Protein AF-A0A2R3Z703-F1 (afdb_monomer_lite)

Organism: NCBI:txid2126553

pLDDT: mean 74.86, std 8.1, range [47.47, 87.0]

Secondary structure (DSSP, 8-state):
-HHHHHHTHHHHHHHHHHHHHHHHHHHHHHHHS----HHHHHHHHHHHHHHHHHHHHHHHHHTT----HHHHHHHHHHHHHHHHHHHHHHHHHTTTS-HHHHHHHHHHHHHHHHHHHHHHHHHHHHHHHHTT-

Sequence (133 aa):
MEKFFSKTRIFWKISRFIFIFLFGYALLIINKESDFDWKNVLLTILISIDLIFLLIIGISDILKKKYLEGIKIYTGIFSILYAVGIFYLLFQELLNSTFAMILITFLVGLWLILFGVRKILFLKKVRSVNANL

Structure (mmCIF, N/CA/C/O backbone):
data_AF-A0A2R3Z703-F1
#
_entry.id   AF-A0A2R3Z703-F1
#
loop_
_atom_site.group_PDB
_atom_site.id
_atom_site.type_symbol
_atom_site.label_atom_id
_atom_site.label_alt_id
_atom_site.label_comp_id
_atom_site.label_asym_id
_atom_site.label_entity_id
_atom_site.label_seq_id
_atom_site.pdbx_PDB_ins_code
_atom_site.Cartn_x
_atom_site.Cartn_y
_atom_site.Cartn_z
_atom_site.occupancy
_atom_site.B_iso_or_equiv
_atom_site.auth_seq_id
_atom_site.auth_comp_id
_atom_site.auth_asym_id
_atom_site.auth_atom_id
_atom_site.pdbx_PDB_model_num
ATOM 1 N N . MET A 1 1 ? -14.672 12.993 7.116 1.00 58.34 1 MET A N 1
ATOM 2 C CA . MET A 1 1 ? -13.882 11.775 6.805 1.00 58.34 1 MET A CA 1
ATOM 3 C C . MET A 1 1 ? -14.189 10.565 7.694 1.00 58.34 1 MET A C 1
ATOM 5 O O . MET A 1 1 ? -14.213 9.453 7.185 1.00 58.34 1 MET A O 1
ATOM 9 N N . GLU A 1 2 ? -14.460 10.713 8.995 1.00 58.81 2 GLU A N 1
ATOM 10 C CA . GLU A 1 2 ? -14.630 9.542 9.882 1.00 58.81 2 GLU A CA 1
ATOM 11 C C . GLU A 1 2 ? -15.830 8.639 9.553 1.00 58.81 2 GLU A C 1
ATOM 13 O O . GLU A 1 2 ? -15.684 7.416 9.533 1.00 58.81 2 GLU A O 1
ATOM 18 N N . LYS A 1 3 ? -16.995 9.222 9.228 1.00 67.88 3 LYS A N 1
ATOM 19 C CA . LYS A 1 3 ? -18.186 8.462 8.796 1.00 67.88 3 LYS A CA 1
ATOM 20 C C . LYS A 1 3 ? -17.934 7.643 7.521 1.00 67.88 3 LYS A C 1
ATOM 22 O O . LYS A 1 3 ? -18.536 6.590 7.338 1.00 67.88 3 LYS A O 1
ATOM 27 N N . PHE A 1 4 ? -17.033 8.106 6.655 1.00 72.69 4 PHE A N 1
ATOM 28 C CA . PHE A 1 4 ? -16.648 7.394 5.436 1.00 72.69 4 PHE A CA 1
ATOM 29 C C . PHE A 1 4 ? -15.770 6.176 5.760 1.00 72.69 4 PHE A C 1
ATOM 31 O O . PHE A 1 4 ? -16.064 5.061 5.328 1.00 72.69 4 PHE A O 1
ATOM 38 N N . PHE A 1 5 ? -14.738 6.353 6.592 1.00 67.25 5 PHE A N 1
ATOM 39 C CA . PHE A 1 5 ? -13.823 5.271 6.983 1.00 67.25 5 PHE A CA 1
ATOM 40 C C . PHE A 1 5 ? -14.439 4.219 7.916 1.00 67.25 5 PHE A C 1
ATOM 42 O O . PHE A 1 5 ? -13.922 3.095 7.993 1.00 67.25 5 PHE A O 1
ATOM 49 N N . SER A 1 6 ? -15.507 4.565 8.644 1.00 67.06 6 SER A N 1
ATOM 50 C CA . SER A 1 6 ? -16.261 3.605 9.454 1.00 67.06 6 SER A CA 1
ATOM 51 C C . SER A 1 6 ? -17.128 2.698 8.578 1.00 67.06 6 SER A C 1
ATOM 53 O O . SER A 1 6 ? -17.068 1.481 8.749 1.00 67.06 6 SER A O 1
ATOM 55 N N . LYS A 1 7 ? -17.840 3.261 7.590 1.00 78.19 7 LYS A N 1
ATOM 56 C CA . LYS A 1 7 ? -18.664 2.499 6.635 1.00 78.19 7 LYS A CA 1
ATOM 57 C C . LYS A 1 7 ? -17.831 1.599 5.719 1.00 78.19 7 LYS A C 1
ATOM 59 O O . LYS A 1 7 ? -18.238 0.488 5.413 1.00 78.19 7 LYS A O 1
ATOM 64 N N . THR A 1 8 ? -16.627 2.026 5.346 1.00 79.81 8 THR A N 1
ATOM 65 C CA . THR A 1 8 ? -15.741 1.278 4.431 1.00 79.81 8 THR A CA 1
ATOM 66 C C . THR A 1 8 ? -14.804 0.295 5.142 1.00 79.81 8 THR A C 1
ATOM 68 O O . THR A 1 8 ? -13.856 -0.209 4.546 1.00 79.81 8 THR A O 1
ATOM 71 N N . ARG A 1 9 ? -15.018 -0.017 6.430 1.00 73.50 9 ARG A N 1
ATOM 72 C CA . ARG A 1 9 ? -14.059 -0.801 7.235 1.00 73.50 9 ARG A CA 1
ATOM 73 C C . ARG A 1 9 ? -13.697 -2.158 6.617 1.00 73.50 9 ARG A C 1
ATOM 75 O O . ARG A 1 9 ? -12.531 -2.537 6.700 1.00 73.50 9 ARG A O 1
ATOM 82 N N . ILE A 1 10 ? -14.669 -2.853 6.027 1.00 78.44 10 ILE A N 1
ATOM 83 C CA . ILE A 1 10 ? -14.489 -4.160 5.375 1.00 78.44 10 ILE A CA 1
ATOM 84 C C . ILE A 1 10 ? -13.648 -4.025 4.104 1.00 78.44 10 ILE A C 1
ATOM 86 O O . ILE A 1 10 ? -12.672 -4.755 3.960 1.00 78.44 10 ILE A O 1
ATOM 90 N N . PHE A 1 11 ? -13.950 -3.031 3.260 1.00 82.81 11 PHE A N 1
ATOM 91 C CA . PHE A 1 11 ? -13.176 -2.723 2.054 1.00 82.81 11 PHE A CA 1
ATOM 92 C C . PHE A 1 11 ? -11.682 -2.602 2.367 1.00 82.81 11 PHE A C 1
ATOM 94 O O . PHE A 1 11 ? -10.875 -3.311 1.784 1.00 82.81 11 PHE A O 1
ATOM 101 N N . TRP A 1 12 ? -11.317 -1.815 3.382 1.00 80.88 12 TRP A N 1
ATOM 102 C CA . TRP A 1 12 ? -9.912 -1.631 3.764 1.00 80.88 12 TRP A CA 1
ATOM 103 C C . TRP A 1 12 ? -9.230 -2.862 4.367 1.00 80.88 12 TRP A C 1
ATOM 105 O O . TRP A 1 12 ? -8.003 -2.895 4.458 1.00 80.88 12 TRP A O 1
ATOM 115 N N . LYS A 1 13 ? -10.001 -3.816 4.899 1.00 80.44 13 LYS A N 1
ATOM 116 C CA . LYS A 1 13 ? -9.444 -5.093 5.356 1.00 80.44 13 LYS A CA 1
ATOM 117 C C . LYS A 1 13 ? -9.135 -5.965 4.145 1.00 80.44 13 LYS A C 1
ATOM 119 O O . LYS A 1 13 ? -8.009 -6.425 4.026 1.00 80.44 13 LYS A O 1
ATOM 124 N N . ILE A 1 14 ? -10.106 -6.121 3.245 1.00 83.19 14 ILE A N 1
ATOM 125 C CA . ILE A 1 14 ? -9.982 -6.942 2.035 1.00 83.19 14 ILE A CA 1
ATOM 126 C C . ILE A 1 14 ? -8.885 -6.395 1.122 1.00 83.19 14 ILE A C 1
ATOM 128 O O . ILE A 1 14 ? -7.980 -7.133 0.745 1.00 83.19 14 ILE A O 1
ATOM 132 N N . SER A 1 15 ? -8.908 -5.093 0.831 1.00 81.88 15 SER A N 1
ATOM 133 C CA . SER A 1 15 ? -7.929 -4.469 -0.057 1.00 81.88 15 SER A CA 1
ATOM 134 C C . SER A 1 15 ? -6.505 -4.640 0.470 1.00 81.88 15 SER A C 1
ATOM 136 O O . SER A 1 15 ? -5.605 -4.934 -0.301 1.00 81.88 15 SER A O 1
ATOM 138 N N . ARG A 1 16 ? -6.293 -4.564 1.791 1.00 82.75 16 ARG A N 1
ATOM 139 C CA . ARG A 1 16 ? -4.979 -4.816 2.396 1.00 82.75 16 ARG A CA 1
ATOM 140 C C . ARG A 1 16 ? -4.461 -6.223 2.108 1.00 82.75 16 ARG A C 1
ATOM 142 O O . ARG A 1 16 ? -3.289 -6.363 1.791 1.00 82.75 16 ARG A O 1
ATOM 149 N N . PHE A 1 17 ? -5.310 -7.244 2.231 1.00 83.38 17 PHE A N 1
ATOM 150 C CA . PHE A 1 17 ? -4.907 -8.612 1.903 1.00 83.38 17 PHE A CA 1
ATOM 151 C C . PHE A 1 17 ? -4.508 -8.723 0.436 1.00 83.38 17 PHE A C 1
ATOM 153 O O . PHE A 1 17 ? -3.440 -9.248 0.149 1.00 83.38 17 PHE A O 1
ATOM 160 N N . ILE A 1 18 ? -5.305 -8.146 -0.466 1.00 84.88 18 ILE A N 1
ATOM 161 C CA . ILE A 1 18 ? -4.983 -8.095 -1.898 1.00 84.88 18 ILE A CA 1
ATOM 162 C C . ILE A 1 18 ? -3.609 -7.440 -2.121 1.00 84.88 18 ILE A C 1
ATOM 164 O O . ILE A 1 18 ? -2.790 -7.991 -2.848 1.00 84.88 18 ILE A O 1
ATOM 168 N N . PHE A 1 19 ? -3.308 -6.330 -1.440 1.00 80.94 19 PHE A N 1
ATOM 169 C CA . PHE A 1 19 ? -2.004 -5.667 -1.542 1.00 80.94 19 PHE A CA 1
ATOM 170 C C . PHE A 1 19 ? -0.841 -6.492 -0.996 1.00 80.94 19 PHE A C 1
ATOM 172 O O . PHE A 1 19 ? 0.217 -6.502 -1.611 1.00 80.94 19 PHE A O 1
ATOM 179 N N . ILE A 1 20 ? -1.024 -7.219 0.108 1.00 85.06 20 ILE A N 1
ATOM 180 C CA . ILE A 1 20 ? 0.006 -8.135 0.621 1.00 85.06 20 ILE A CA 1
ATOM 181 C C . ILE A 1 20 ? 0.350 -9.190 -0.438 1.00 85.06 20 ILE A C 1
ATOM 183 O O . ILE A 1 20 ? 1.527 -9.452 -0.674 1.00 85.06 20 ILE A O 1
ATOM 187 N N . PHE A 1 21 ? -0.658 -9.756 -1.110 1.00 82.94 21 PHE A N 1
ATOM 188 C CA . PHE A 1 21 ? -0.429 -10.716 -2.192 1.00 82.94 21 PHE A CA 1
ATOM 189 C C . PHE A 1 21 ? 0.245 -10.072 -3.408 1.00 82.94 21 PHE A C 1
ATOM 191 O O . PHE A 1 21 ? 1.201 -10.638 -3.930 1.00 82.94 21 PHE A O 1
ATOM 198 N N . LEU A 1 22 ? -0.203 -8.886 -3.832 1.00 81.56 22 LEU A N 1
ATOM 199 C CA . LEU A 1 22 ? 0.387 -8.166 -4.966 1.00 81.56 22 LEU A CA 1
ATOM 200 C C . LEU A 1 22 ? 1.851 -7.792 -4.713 1.00 81.56 22 LEU A C 1
ATOM 202 O O . LEU A 1 22 ? 2.694 -8.040 -5.569 1.00 81.56 22 LEU A O 1
ATOM 206 N N . PHE A 1 23 ? 2.174 -7.250 -3.537 1.00 80.31 23 PHE A N 1
ATOM 207 C CA . PHE A 1 23 ? 3.554 -6.915 -3.183 1.00 80.31 23 PHE A CA 1
ATOM 208 C C . PHE A 1 23 ? 4.419 -8.157 -2.998 1.00 80.31 23 PHE A C 1
ATOM 210 O O . PHE A 1 23 ? 5.574 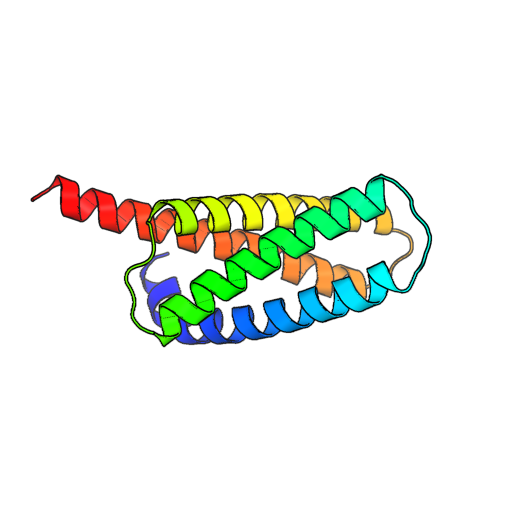-8.159 -3.414 1.00 80.31 23 PHE A O 1
ATOM 217 N N . GLY A 1 24 ? 3.863 -9.233 -2.436 1.00 82.88 24 GLY A N 1
ATOM 218 C CA . GLY A 1 24 ? 4.573 -10.504 -2.314 1.00 82.88 24 GLY A CA 1
ATOM 219 C C . GLY A 1 24 ? 4.919 -11.082 -3.683 1.00 82.88 24 GLY A C 1
ATOM 220 O O . GLY A 1 24 ? 6.045 -11.513 -3.907 1.00 82.88 24 GLY A O 1
ATOM 221 N N . TYR A 1 25 ? 3.979 -11.020 -4.624 1.00 81.50 25 TYR A N 1
ATOM 222 C CA . TYR A 1 25 ? 4.205 -11.438 -6.002 1.00 81.50 25 TYR A CA 1
ATOM 223 C C . TYR A 1 25 ? 5.222 -10.543 -6.725 1.00 81.50 25 TYR A C 1
ATOM 225 O O . TYR A 1 25 ? 6.123 -11.056 -7.383 1.00 81.50 25 TYR A O 1
ATOM 233 N N . ALA A 1 26 ? 5.136 -9.221 -6.550 1.00 78.06 26 ALA A N 1
ATOM 234 C CA . ALA A 1 26 ? 6.105 -8.283 -7.111 1.00 78.06 26 ALA A CA 1
ATOM 235 C C . ALA A 1 26 ? 7.530 -8.560 -6.603 1.00 78.06 26 ALA A C 1
ATOM 237 O O . ALA A 1 26 ? 8.461 -8.598 -7.400 1.00 78.06 26 ALA A O 1
ATOM 238 N N . LEU A 1 27 ? 7.700 -8.845 -5.305 1.00 78.81 27 LEU A N 1
ATOM 239 C CA . LEU A 1 27 ? 8.993 -9.251 -4.739 1.00 78.81 27 LEU A CA 1
ATOM 240 C C . LEU A 1 27 ? 9.532 -10.540 -5.364 1.00 78.81 27 LEU A C 1
ATOM 242 O O . LEU A 1 27 ? 10.732 -10.642 -5.603 1.00 78.81 27 LEU A O 1
ATOM 246 N N . LEU A 1 28 ? 8.668 -11.525 -5.627 1.00 80.62 28 LEU A N 1
ATOM 247 C CA . LEU A 1 28 ? 9.080 -12.769 -6.281 1.00 80.62 28 LEU A CA 1
ATOM 248 C C . LEU A 1 28 ? 9.571 -12.528 -7.712 1.00 80.62 28 LEU A C 1
ATOM 250 O O . LEU A 1 28 ? 10.524 -13.179 -8.128 1.00 80.62 28 LEU A O 1
ATOM 254 N N . ILE A 1 29 ? 8.947 -11.604 -8.449 1.00 78.81 29 ILE A N 1
ATOM 255 C CA . ILE A 1 29 ? 9.391 -11.226 -9.798 1.00 78.81 29 ILE A CA 1
ATOM 256 C C . ILE A 1 29 ? 10.731 -10.490 -9.733 1.00 78.81 29 ILE A C 1
ATOM 258 O O . ILE A 1 29 ? 11.674 -10.910 -10.397 1.00 78.81 29 ILE A O 1
ATOM 262 N N . ILE A 1 30 ? 10.832 -9.449 -8.899 1.00 76.25 30 ILE A N 1
ATOM 263 C CA . ILE A 1 30 ? 12.043 -8.619 -8.788 1.00 76.25 30 ILE A CA 1
ATOM 264 C C . ILE A 1 30 ? 13.248 -9.465 -8.367 1.00 76.25 30 ILE A C 1
ATOM 266 O O . ILE A 1 30 ? 14.322 -9.325 -8.931 1.00 76.25 30 ILE A O 1
ATOM 270 N N . ASN A 1 31 ? 13.077 -10.394 -7.421 1.00 72.75 31 ASN A N 1
ATOM 271 C CA . ASN A 1 31 ? 14.171 -11.271 -6.991 1.00 72.75 31 ASN A CA 1
ATOM 272 C C . ASN A 1 31 ? 14.564 -12.327 -8.037 1.00 72.75 31 ASN A C 1
ATOM 274 O O . ASN A 1 31 ? 15.623 -12.939 -7.915 1.00 72.75 31 ASN A O 1
ATOM 278 N N . LYS A 1 32 ? 13.708 -12.591 -9.029 1.00 76.38 32 LYS A N 1
ATOM 279 C CA . LYS A 1 32 ? 13.992 -13.547 -10.104 1.00 76.38 32 LYS A CA 1
ATOM 280 C C . LYS A 1 32 ? 14.819 -12.904 -11.217 1.00 76.38 32 LYS A C 1
ATOM 282 O O . LYS A 1 32 ? 15.660 -13.577 -11.810 1.00 76.38 32 LYS A O 1
ATOM 287 N N . GLU A 1 33 ? 14.611 -11.618 -11.478 1.00 68.00 33 GLU A N 1
ATOM 288 C CA . GLU A 1 33 ? 15.444 -10.824 -12.380 1.00 68.00 33 GLU A CA 1
ATOM 289 C C . GLU A 1 33 ? 16.758 -10.478 -11.663 1.00 68.00 33 GLU A C 1
ATOM 291 O O . GLU A 1 33 ? 16.833 -9.591 -10.824 1.00 68.00 33 GLU A O 1
ATOM 296 N N . SER A 1 34 ? 17.800 -11.266 -11.929 1.00 53.09 34 SER A N 1
ATOM 297 C CA . SER A 1 34 ? 19.039 -11.339 -11.135 1.00 53.09 34 SER A CA 1
ATOM 298 C C . SER A 1 34 ? 20.006 -10.156 -11.319 1.00 53.09 34 SER A C 1
ATOM 300 O O . SER A 1 34 ? 21.213 -10.328 -11.149 1.00 53.09 34 SER A O 1
ATOM 302 N N . ASP A 1 35 ? 19.508 -8.972 -11.680 1.00 61.81 35 ASP A N 1
ATOM 303 C CA . ASP A 1 35 ? 20.345 -7.791 -11.885 1.00 61.81 35 ASP A CA 1
ATOM 304 C C . ASP A 1 35 ? 20.493 -7.022 -10.564 1.00 61.81 35 ASP A C 1
ATOM 306 O O . ASP A 1 35 ? 19.589 -6.312 -10.106 1.00 61.81 35 ASP A O 1
ATOM 310 N N . PHE A 1 36 ? 21.645 -7.207 -9.915 1.00 63.19 36 PHE A N 1
ATOM 311 C CA . PHE A 1 36 ? 22.015 -6.572 -8.646 1.00 63.19 36 PHE A CA 1
ATOM 312 C C . PHE A 1 36 ? 22.362 -5.083 -8.835 1.00 63.19 36 PHE A C 1
ATOM 314 O O . PHE A 1 36 ? 23.474 -4.642 -8.547 1.00 63.19 36 PHE A O 1
ATOM 321 N N . ASP A 1 37 ? 21.398 -4.283 -9.291 1.00 77.62 37 ASP A N 1
ATOM 322 C CA . ASP A 1 37 ? 21.474 -2.824 -9.200 1.00 77.62 37 ASP A CA 1
ATOM 323 C C . ASP A 1 37 ? 21.126 -2.379 -7.767 1.00 77.62 37 ASP A C 1
ATOM 325 O O . ASP A 1 37 ? 20.155 -2.843 -7.158 1.00 77.62 37 ASP A O 1
ATOM 329 N N . TRP A 1 38 ? 21.896 -1.441 -7.216 1.00 74.69 38 TRP A N 1
ATOM 330 C CA . TRP A 1 38 ? 21.690 -0.902 -5.869 1.00 74.69 38 TRP A CA 1
ATOM 331 C C . TRP A 1 38 ? 20.295 -0.282 -5.705 1.00 74.69 38 TRP A C 1
ATOM 333 O O . TRP A 1 38 ? 19.722 -0.325 -4.613 1.00 74.69 38 TRP A O 1
ATOM 343 N N . LYS A 1 39 ? 19.720 0.251 -6.793 1.00 74.19 39 LYS A N 1
ATOM 344 C CA . LYS A 1 39 ? 18.346 0.774 -6.825 1.00 74.19 39 LYS A CA 1
ATOM 345 C C . LYS A 1 39 ? 17.316 -0.331 -6.613 1.00 74.19 39 LYS A C 1
ATOM 347 O O . LYS A 1 39 ? 16.408 -0.164 -5.799 1.00 74.19 39 LYS A O 1
ATOM 352 N N . ASN A 1 40 ? 17.488 -1.460 -7.299 1.00 71.81 40 ASN A N 1
ATOM 353 C CA . ASN A 1 40 ? 16.602 -2.615 -7.187 1.00 71.81 40 ASN A CA 1
ATOM 354 C C . ASN A 1 40 ? 16.698 -3.231 -5.790 1.00 71.81 40 ASN A C 1
ATOM 356 O O . ASN A 1 40 ? 15.674 -3.501 -5.173 1.00 71.81 40 ASN A O 1
ATOM 360 N N . VAL A 1 41 ? 17.907 -3.352 -5.234 1.00 76.38 41 VAL A N 1
ATOM 361 C CA . VAL A 1 41 ? 18.111 -3.836 -3.858 1.00 76.38 41 VAL A CA 1
ATOM 362 C C . VAL A 1 41 ? 17.411 -2.934 -2.837 1.00 76.38 41 VAL A C 1
ATOM 364 O O . VAL A 1 41 ? 16.701 -3.426 -1.958 1.00 76.38 41 VAL A O 1
ATOM 367 N N . LEU A 1 42 ? 17.559 -1.612 -2.963 1.00 76.19 42 LEU A N 1
ATOM 368 C CA . LEU A 1 42 ? 16.903 -0.653 -2.073 1.00 76.19 42 LEU A CA 1
ATOM 369 C C . LEU A 1 42 ? 15.372 -0.744 -2.171 1.00 76.19 42 LEU A C 1
ATOM 371 O O . LEU A 1 42 ? 14.685 -0.745 -1.146 1.00 76.19 42 LEU A O 1
ATOM 375 N N . LEU A 1 43 ? 14.842 -0.860 -3.392 1.00 75.56 43 LEU A N 1
ATOM 376 C CA . LEU A 1 43 ? 13.414 -1.025 -3.647 1.00 75.56 43 LEU A CA 1
ATOM 377 C C . LEU A 1 43 ? 12.884 -2.329 -3.033 1.00 75.56 43 LEU A C 1
ATOM 379 O O . LEU A 1 43 ? 11.879 -2.308 -2.324 1.00 75.56 43 LEU A O 1
ATOM 383 N N . THR A 1 44 ? 13.586 -3.446 -3.227 1.00 77.62 44 THR A N 1
ATOM 384 C CA . THR A 1 44 ? 13.242 -4.754 -2.651 1.00 77.62 44 THR A CA 1
ATOM 385 C C . THR A 1 44 ? 13.194 -4.703 -1.127 1.00 77.62 44 THR A C 1
ATOM 387 O O . THR A 1 44 ? 12.257 -5.232 -0.524 1.00 77.62 44 THR A O 1
ATOM 390 N N . ILE A 1 45 ? 14.155 -4.032 -0.483 1.00 80.88 45 ILE A N 1
ATOM 391 C CA . ILE A 1 45 ? 14.165 -3.849 0.975 1.00 80.88 45 ILE A CA 1
ATOM 392 C C . ILE A 1 45 ? 12.950 -3.030 1.427 1.00 80.88 45 ILE A C 1
ATOM 394 O O . ILE A 1 45 ? 12.255 -3.435 2.359 1.00 80.88 45 ILE A O 1
ATOM 398 N N . LEU A 1 46 ? 12.655 -1.913 0.754 1.00 76.31 46 LEU A N 1
ATOM 399 C CA . LEU A 1 46 ? 11.505 -1.060 1.073 1.00 76.31 46 LEU A CA 1
ATOM 400 C C . LEU A 1 46 ? 10.177 -1.821 0.963 1.00 76.31 46 LEU A C 1
ATOM 402 O O . LEU A 1 46 ? 9.369 -1.771 1.892 1.00 76.31 46 LEU A O 1
ATOM 406 N N . ILE A 1 47 ? 9.978 -2.570 -0.126 1.00 77.44 47 ILE A N 1
ATOM 407 C CA . ILE A 1 47 ? 8.768 -3.377 -0.339 1.00 77.44 47 ILE A CA 1
ATOM 408 C C . ILE A 1 47 ? 8.667 -4.483 0.714 1.00 77.44 47 ILE A C 1
ATOM 410 O O . ILE A 1 47 ? 7.597 -4.705 1.279 1.00 77.44 47 ILE A O 1
ATOM 414 N N . SER A 1 48 ? 9.778 -5.157 1.023 1.00 80.62 48 SER A N 1
ATOM 415 C CA . SER A 1 48 ? 9.807 -6.234 2.020 1.00 80.62 48 SER A CA 1
ATOM 416 C C . SER A 1 48 ? 9.437 -5.731 3.415 1.00 80.62 48 SER A C 1
ATOM 418 O O . SER A 1 48 ? 8.637 -6.359 4.110 1.00 80.62 48 SER A O 1
ATOM 420 N N . ILE A 1 49 ? 9.972 -4.574 3.814 1.00 79.94 49 ILE A N 1
ATOM 421 C CA . ILE A 1 49 ? 9.652 -3.933 5.092 1.00 79.94 49 ILE A CA 1
ATOM 422 C C . ILE A 1 49 ? 8.164 -3.561 5.149 1.00 79.94 49 ILE A C 1
ATOM 424 O O . ILE A 1 49 ? 7.497 -3.882 6.137 1.00 79.94 49 ILE A O 1
ATOM 428 N N . ASP A 1 50 ? 7.620 -2.936 4.100 1.00 77.56 50 ASP A N 1
ATOM 429 C CA . ASP A 1 50 ? 6.205 -2.544 4.068 1.00 77.56 50 ASP A CA 1
ATOM 430 C C . ASP A 1 50 ? 5.276 -3.772 4.112 1.00 77.56 50 ASP A C 1
ATOM 432 O O . ASP A 1 50 ? 4.283 -3.798 4.844 1.00 77.56 50 ASP A O 1
ATOM 436 N N . LEU A 1 51 ? 5.654 -4.859 3.434 1.00 83.44 51 LEU A N 1
ATOM 437 C CA . LEU A 1 51 ? 4.910 -6.118 3.440 1.00 83.44 51 LEU A CA 1
ATOM 438 C C . LEU A 1 51 ? 4.859 -6.757 4.836 1.00 83.44 51 LEU A C 1
ATOM 440 O O . LEU A 1 51 ? 3.777 -7.138 5.300 1.00 83.44 51 LEU A O 1
ATOM 444 N N . ILE A 1 52 ? 5.996 -6.824 5.538 1.00 84.44 52 ILE A N 1
ATOM 445 C CA . ILE A 1 52 ? 6.071 -7.314 6.927 1.00 84.44 52 ILE A CA 1
ATOM 446 C C . ILE A 1 52 ? 5.137 -6.495 7.822 1.00 84.44 52 ILE A C 1
ATOM 448 O O . ILE A 1 52 ? 4.370 -7.038 8.621 1.00 84.44 52 ILE A O 1
ATOM 452 N N . PHE A 1 53 ? 5.146 -5.178 7.662 1.00 80.19 53 PHE A N 1
ATOM 453 C CA . PHE A 1 53 ? 4.317 -4.274 8.440 1.00 80.19 53 PHE A CA 1
ATOM 454 C C . PHE A 1 53 ? 2.815 -4.421 8.153 1.00 80.19 53 PHE A C 1
ATOM 456 O O . PHE A 1 53 ? 2.004 -4.467 9.089 1.00 80.19 53 PHE A O 1
ATOM 463 N N . LEU A 1 54 ? 2.421 -4.556 6.884 1.00 80.69 54 LEU A N 1
ATOM 464 C CA . LEU A 1 54 ? 1.036 -4.827 6.494 1.00 80.69 54 LEU A CA 1
ATOM 465 C C . LEU A 1 54 ? 0.540 -6.165 7.062 1.00 80.69 54 LEU A C 1
ATOM 467 O O . LEU A 1 54 ? -0.594 -6.229 7.559 1.00 80.69 54 LEU A O 1
ATOM 471 N N . LEU A 1 55 ? 1.393 -7.195 7.060 1.00 83.06 55 LEU A N 1
ATOM 472 C CA . LEU A 1 55 ? 1.122 -8.497 7.673 1.00 83.06 55 LEU A CA 1
ATOM 47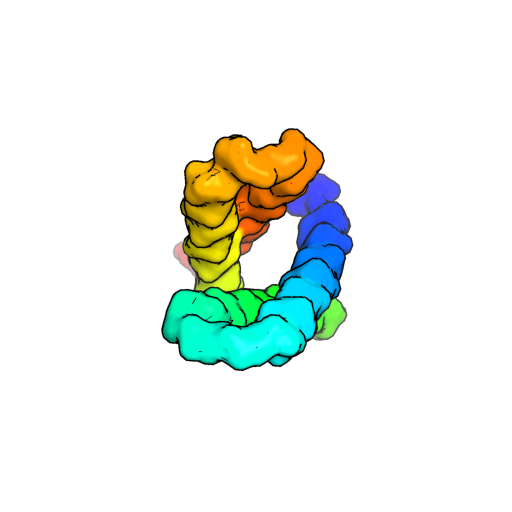3 C C . LEU A 1 55 ? 0.933 -8.393 9.187 1.00 83.06 55 LEU A C 1
ATOM 475 O O . LEU A 1 55 ? -0.078 -8.874 9.699 1.00 83.06 55 LEU A O 1
ATOM 479 N N . ILE A 1 56 ? 1.839 -7.721 9.905 1.00 81.06 56 ILE A N 1
ATOM 480 C CA . ILE A 1 56 ? 1.750 -7.548 11.366 1.00 81.06 56 ILE A CA 1
ATOM 481 C C . ILE A 1 56 ? 0.419 -6.897 11.753 1.00 81.06 56 ILE A C 1
ATOM 483 O O . ILE A 1 56 ? -0.250 -7.346 12.689 1.00 81.06 56 ILE A O 1
ATOM 487 N N . ILE A 1 57 ? -0.015 -5.866 11.021 1.00 77.69 57 ILE A N 1
ATOM 488 C CA . ILE A 1 57 ? -1.311 -5.224 11.273 1.00 77.69 57 ILE A CA 1
ATOM 489 C C . ILE A 1 57 ? -2.465 -6.165 10.924 1.00 77.69 57 ILE A C 1
ATOM 491 O O . ILE A 1 57 ? -3.442 -6.223 11.670 1.00 77.69 57 ILE A O 1
ATOM 495 N N . GLY A 1 58 ? -2.388 -6.876 9.797 1.00 78.38 58 GLY A N 1
ATOM 496 C CA . GLY A 1 58 ? -3.401 -7.850 9.387 1.00 78.38 58 GLY A CA 1
ATOM 497 C C . GLY A 1 58 ? -3.622 -8.930 10.446 1.00 78.38 58 GLY A C 1
ATOM 498 O O . GLY A 1 58 ? -4.744 -9.116 10.914 1.00 78.38 58 GLY A O 1
ATOM 499 N N . ILE A 1 59 ? -2.538 -9.567 10.887 1.00 78.69 59 ILE A N 1
ATOM 500 C CA . ILE A 1 59 ? -2.537 -10.598 11.929 1.00 78.69 59 ILE A CA 1
ATOM 501 C C . ILE A 1 59 ? -3.045 -10.025 13.255 1.00 78.69 59 ILE A C 1
ATOM 503 O O . ILE A 1 59 ? -3.879 -10.641 13.913 1.00 78.69 59 ILE A O 1
ATOM 507 N N . SER A 1 60 ? -2.615 -8.821 13.638 1.00 74.44 60 SER A N 1
ATOM 508 C CA . SER A 1 60 ? -3.079 -8.196 14.883 1.00 74.44 60 SER A CA 1
ATOM 509 C C . SER A 1 60 ? -4.578 -7.877 14.857 1.00 74.44 60 SER A C 1
ATOM 511 O O . SER A 1 60 ? -5.265 -8.068 15.863 1.00 74.44 60 SER A O 1
ATOM 513 N N . ASP A 1 61 ? -5.102 -7.435 13.707 1.00 73.44 61 ASP A N 1
ATOM 514 C CA . ASP A 1 61 ? -6.536 -7.203 13.508 1.00 73.44 61 ASP A CA 1
ATOM 515 C C . ASP A 1 61 ? -7.336 -8.527 13.563 1.00 73.44 61 ASP A C 1
ATOM 517 O O . ASP A 1 61 ? -8.472 -8.516 14.044 1.00 73.44 61 ASP A O 1
ATOM 521 N N . ILE A 1 62 ? -6.767 -9.653 13.100 1.00 73.94 62 ILE A N 1
ATOM 522 C CA . ILE A 1 62 ? -7.368 -11.000 13.202 1.00 73.94 62 ILE A CA 1
ATOM 523 C C . ILE A 1 62 ? -7.385 -11.472 14.659 1.00 73.94 62 ILE A C 1
ATOM 525 O O . ILE A 1 62 ? -8.425 -11.877 15.173 1.00 73.94 62 ILE A O 1
ATOM 529 N N . LEU A 1 63 ? -6.243 -11.376 15.341 1.00 75.19 63 LEU A N 1
ATOM 530 C CA . LEU A 1 63 ? -6.059 -11.868 16.707 1.00 75.19 63 LEU A CA 1
ATOM 531 C C . LEU A 1 63 ? -6.688 -10.959 17.775 1.00 75.19 63 LEU A C 1
ATOM 533 O O . LEU A 1 63 ? -6.564 -11.249 18.963 1.00 75.19 63 LEU A O 1
ATOM 537 N N . LYS A 1 64 ? -7.323 -9.843 17.380 1.00 71.75 64 LYS A N 1
ATOM 538 C CA . LYS A 1 64 ? -7.863 -8.800 18.277 1.00 71.75 64 LYS A CA 1
ATOM 539 C C . LYS A 1 64 ? -6.843 -8.309 19.320 1.00 71.75 64 LYS A C 1
ATOM 541 O O . LYS A 1 64 ? -7.225 -7.784 20.365 1.00 71.75 64 LYS A O 1
ATOM 546 N N . LYS A 1 65 ? -5.543 -8.462 19.050 1.00 68.69 65 LYS A N 1
ATOM 547 C CA . LYS A 1 65 ? -4.475 -8.054 19.968 1.00 68.69 65 LYS A CA 1
ATOM 548 C C . LYS A 1 65 ? -4.250 -6.553 19.855 1.00 68.69 65 LYS A C 1
ATOM 550 O O . LYS A 1 65 ? -4.325 -5.978 18.770 1.00 68.69 65 LYS A O 1
ATOM 555 N N . LYS A 1 66 ? -3.955 -5.902 20.982 1.00 61.47 66 LYS A N 1
ATOM 556 C CA . LYS A 1 66 ? -3.557 -4.492 21.006 1.00 61.47 66 LYS A CA 1
ATOM 557 C C . LYS A 1 66 ? -2.093 -4.420 20.559 1.00 61.47 66 LYS A C 1
ATOM 559 O O . LYS A 1 66 ? -1.204 -4.863 21.271 1.00 61.47 66 LYS A O 1
ATOM 564 N N . TYR A 1 67 ? -1.854 -3.922 19.353 1.00 64.12 67 TYR A N 1
ATOM 565 C CA . TYR A 1 67 ? -0.511 -3.708 18.809 1.00 64.12 67 TYR A CA 1
ATOM 566 C C . TYR A 1 67 ? 0.007 -2.318 19.188 1.00 64.12 67 TYR A C 1
ATOM 568 O O . TYR A 1 67 ? -0.791 -1.381 19.305 1.00 64.12 67 TYR A O 1
ATOM 576 N N . LEU A 1 68 ? 1.331 -2.198 19.368 1.00 65.69 68 LEU A N 1
ATOM 577 C CA . LEU A 1 68 ? 2.015 -0.953 19.737 1.00 65.69 68 LEU A CA 1
ATOM 578 C C . LEU A 1 68 ? 1.569 0.189 18.818 1.00 65.69 68 LEU A C 1
ATOM 580 O O . LEU A 1 68 ? 1.633 0.081 17.592 1.00 65.69 68 LEU A O 1
ATOM 584 N N . GLU A 1 69 ? 1.118 1.295 19.412 1.00 66.06 69 GLU A N 1
ATOM 585 C CA . GLU A 1 69 ? 0.632 2.468 18.673 1.00 66.06 69 GLU A CA 1
ATOM 586 C C . GLU A 1 69 ? 1.676 3.006 17.689 1.00 66.06 69 GLU A C 1
ATOM 588 O O . GLU A 1 69 ? 1.315 3.452 16.600 1.00 66.06 69 GLU A O 1
ATOM 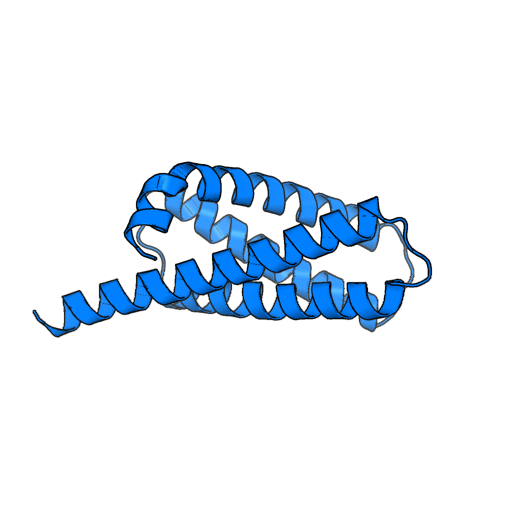593 N N . GLY A 1 70 ? 2.963 2.868 18.027 1.00 65.38 70 GLY A N 1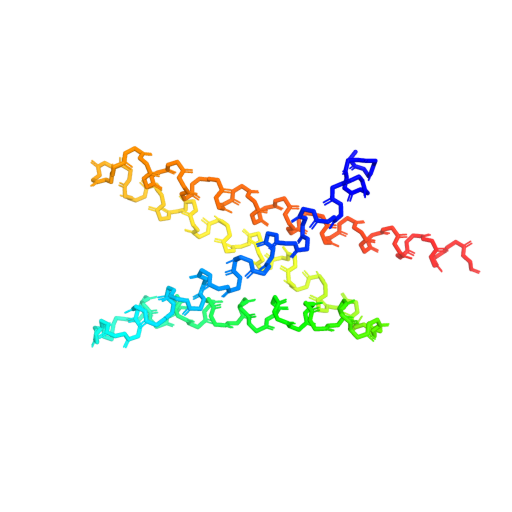
ATOM 594 C CA . GLY A 1 70 ? 4.081 3.201 17.147 1.00 65.38 70 GLY A CA 1
ATOM 595 C C . GLY A 1 70 ? 4.010 2.483 15.798 1.00 65.38 70 GLY A C 1
ATOM 596 O O . GLY A 1 70 ? 4.129 3.132 14.766 1.00 65.38 70 GLY A O 1
ATOM 597 N N . ILE A 1 71 ? 3.692 1.185 15.769 1.00 71.44 71 ILE A N 1
ATOM 598 C CA . ILE A 1 71 ? 3.625 0.400 14.522 1.00 71.44 71 ILE A CA 1
ATOM 599 C C . ILE A 1 71 ? 2.552 0.969 13.578 1.00 71.44 71 ILE A C 1
ATOM 601 O O . ILE A 1 71 ? 2.756 1.050 12.370 1.00 71.44 71 ILE A O 1
ATOM 605 N N . LYS A 1 72 ? 1.419 1.448 14.109 1.00 70.81 72 LYS A N 1
ATOM 606 C CA . LYS A 1 72 ? 0.365 2.087 13.297 1.00 70.81 72 LYS A CA 1
ATOM 607 C C . LYS A 1 72 ? 0.813 3.412 12.672 1.00 70.81 72 LYS A C 1
ATOM 609 O O . LYS A 1 72 ? 0.374 3.723 11.570 1.00 70.81 72 LYS A O 1
ATOM 614 N N . ILE A 1 73 ? 1.641 4.184 13.376 1.00 72.25 73 ILE A N 1
ATOM 615 C CA . ILE A 1 73 ? 2.199 5.441 12.858 1.00 72.25 73 ILE A CA 1
ATOM 616 C C . ILE A 1 73 ? 3.224 5.121 11.774 1.00 72.25 73 ILE A C 1
ATOM 618 O O . ILE A 1 73 ? 3.112 5.642 10.669 1.00 72.25 73 ILE A O 1
ATOM 622 N N . TYR A 1 74 ? 4.158 4.215 12.071 1.00 75.44 74 TYR A N 1
ATOM 623 C CA . TYR A 1 74 ? 5.195 3.785 11.137 1.00 75.44 74 TYR A CA 1
ATOM 624 C C . TYR A 1 74 ? 4.593 3.283 9.828 1.00 75.44 74 TYR A C 1
ATOM 626 O O . TYR A 1 74 ? 4.897 3.826 8.777 1.00 75.44 74 TYR A O 1
ATOM 634 N N . THR A 1 75 ? 3.656 2.340 9.892 1.00 77.00 75 THR A N 1
ATOM 635 C CA . THR A 1 75 ? 2.963 1.825 8.697 1.00 77.00 75 THR A CA 1
ATOM 636 C C . THR A 1 75 ? 2.208 2.894 7.913 1.00 77.00 75 THR A C 1
ATOM 638 O O . THR A 1 75 ? 2.178 2.842 6.690 1.00 77.00 75 THR A O 1
ATOM 641 N N . GLY A 1 76 ? 1.604 3.876 8.589 1.00 78.94 76 GLY A N 1
ATOM 642 C CA . GLY A 1 76 ? 0.912 4.963 7.904 1.00 78.94 76 GLY A CA 1
ATOM 643 C C . GLY A 1 76 ? 1.865 5.913 7.178 1.00 78.94 76 GLY A C 1
ATOM 644 O O . GLY A 1 76 ? 1.573 6.333 6.064 1.00 78.94 76 GLY A O 1
ATOM 645 N N . ILE A 1 77 ? 3.006 6.233 7.791 1.00 79.75 77 ILE A N 1
ATOM 646 C CA . ILE A 1 77 ? 4.043 7.077 7.181 1.00 79.75 77 ILE A CA 1
ATOM 647 C C . ILE A 1 77 ? 4.721 6.333 6.027 1.00 79.75 77 ILE A C 1
ATOM 649 O O . ILE A 1 77 ? 4.859 6.892 4.942 1.00 79.75 77 ILE A O 1
ATOM 653 N N . PHE A 1 78 ? 5.093 5.068 6.234 1.00 78.50 78 PHE A N 1
ATOM 654 C CA . PHE A 1 78 ? 5.732 4.244 5.211 1.00 78.50 78 PHE A CA 1
ATOM 655 C C . PHE A 1 78 ? 4.823 4.015 4.004 1.00 78.50 78 PHE A C 1
ATOM 657 O O . PHE A 1 78 ? 5.303 4.160 2.886 1.00 78.50 78 PHE A O 1
ATOM 664 N N . SER A 1 79 ? 3.513 3.789 4.185 1.00 80.50 79 SER A N 1
ATOM 665 C CA . SER A 1 79 ? 2.613 3.653 3.031 1.00 80.50 79 SER A CA 1
ATOM 666 C C . SER A 1 79 ? 2.504 4.949 2.225 1.00 80.50 79 SER A C 1
ATOM 668 O O . SER A 1 79 ? 2.393 4.899 1.004 1.00 80.5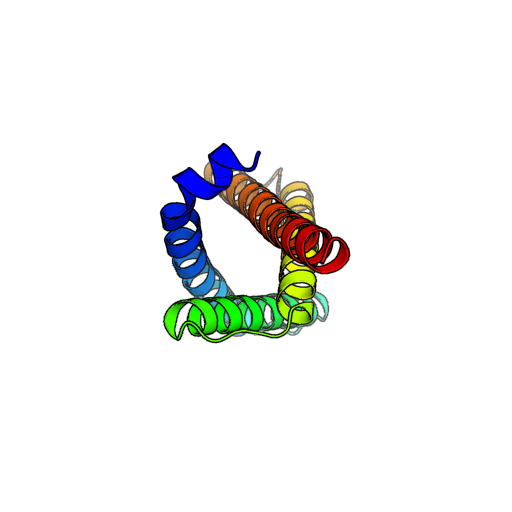0 79 SER A O 1
ATOM 670 N N . ILE A 1 80 ? 2.556 6.119 2.876 1.00 81.56 80 ILE A N 1
ATOM 671 C CA . ILE A 1 80 ? 2.564 7.415 2.180 1.00 81.56 80 ILE A CA 1
ATOM 672 C C . ILE A 1 80 ? 3.879 7.600 1.416 1.00 81.56 80 ILE A C 1
ATOM 674 O O . ILE A 1 80 ? 3.846 7.964 0.245 1.00 81.56 80 ILE A O 1
ATOM 678 N N . LEU A 1 81 ? 5.025 7.321 2.043 1.00 79.75 81 LEU A N 1
ATOM 679 C CA . LEU A 1 81 ? 6.333 7.388 1.379 1.00 79.75 81 LEU A CA 1
ATOM 680 C C . LEU A 1 81 ? 6.405 6.434 0.183 1.00 79.75 81 LEU A C 1
ATOM 682 O O . LEU A 1 81 ? 6.879 6.806 -0.888 1.00 79.75 81 LEU A O 1
ATOM 686 N N . TYR A 1 82 ? 5.876 5.227 0.345 1.00 76.62 82 TYR A N 1
ATOM 687 C CA . TYR A 1 82 ? 5.826 4.234 -0.712 1.00 76.62 82 TYR A CA 1
ATOM 688 C C . TYR A 1 82 ? 4.900 4.670 -1.858 1.00 76.62 82 TYR A C 1
ATOM 690 O O . TYR A 1 82 ? 5.269 4.548 -3.023 1.00 76.62 82 TYR A O 1
ATOM 698 N N . ALA A 1 83 ? 3.756 5.296 -1.553 1.00 80.69 83 ALA A N 1
ATOM 699 C CA . ALA A 1 83 ? 2.900 5.906 -2.569 1.00 80.69 83 ALA A CA 1
ATOM 700 C C . ALA A 1 83 ? 3.629 6.982 -3.383 1.00 80.69 83 ALA A C 1
ATOM 702 O O . ALA A 1 83 ? 3.489 7.024 -4.601 1.00 80.69 83 ALA A O 1
ATOM 703 N N . VAL A 1 84 ? 4.422 7.833 -2.724 1.00 79.12 84 VAL A N 1
ATOM 704 C CA . VAL A 1 84 ? 5.250 8.842 -3.402 1.00 79.12 84 VAL A CA 1
ATOM 705 C C . VAL A 1 84 ? 6.261 8.174 -4.335 1.00 79.12 84 VAL A C 1
ATOM 707 O O . VAL A 1 84 ? 6.419 8.622 -5.466 1.00 79.12 84 VAL A O 1
ATOM 710 N N . GLY A 1 85 ? 6.884 7.070 -3.908 1.00 75.31 85 GLY A N 1
ATOM 711 C CA . GLY A 1 85 ? 7.761 6.264 -4.763 1.00 75.31 85 GLY A CA 1
ATOM 712 C C . GLY A 1 85 ? 7.042 5.712 -5.998 1.00 75.31 85 GLY A C 1
ATOM 713 O O . GLY A 1 85 ? 7.545 5.835 -7.111 1.00 75.31 85 GLY A O 1
ATOM 714 N N . ILE A 1 86 ? 5.826 5.189 -5.828 1.00 74.12 86 ILE A N 1
ATOM 715 C CA . ILE A 1 86 ? 4.984 4.717 -6.936 1.00 74.12 86 ILE A CA 1
ATOM 716 C C . ILE A 1 86 ? 4.627 5.857 -7.903 1.00 74.12 86 ILE A C 1
ATOM 718 O O . ILE A 1 86 ? 4.701 5.681 -9.118 1.00 74.12 86 ILE A O 1
ATOM 722 N N . PHE A 1 87 ? 4.278 7.039 -7.390 1.00 79.06 87 PHE A N 1
ATOM 723 C CA . PHE A 1 87 ? 4.004 8.208 -8.231 1.00 79.06 87 PHE A CA 1
ATOM 724 C C . PHE A 1 87 ? 5.244 8.715 -8.969 1.00 79.06 87 PHE A C 1
ATOM 726 O O . PHE A 1 87 ? 5.135 9.172 -10.105 1.00 79.06 87 PHE A O 1
ATOM 733 N N . TYR A 1 88 ? 6.420 8.612 -8.355 1.00 76.25 88 TYR A N 1
ATOM 734 C CA . TYR A 1 88 ? 7.678 8.946 -9.011 1.00 76.25 88 TYR A CA 1
ATOM 735 C C . TYR A 1 88 ? 7.983 7.995 -10.178 1.00 76.25 88 TYR A C 1
ATOM 737 O O . TYR A 1 88 ? 8.339 8.454 -11.262 1.00 76.25 88 TYR A O 1
ATOM 745 N N . LEU A 1 89 ? 7.782 6.686 -9.989 1.00 68.44 89 LEU A N 1
ATOM 746 C CA . LEU A 1 89 ? 7.941 5.690 -11.056 1.00 68.44 89 LEU A CA 1
ATOM 747 C C . LEU A 1 89 ? 6.940 5.912 -12.197 1.00 68.44 89 LEU A C 1
ATOM 749 O O . LEU A 1 89 ? 7.325 5.909 -13.361 1.00 68.44 89 LEU A O 1
ATOM 753 N N . LEU A 1 90 ? 5.683 6.221 -11.866 1.00 71.56 90 LEU A N 1
ATOM 754 C CA . LEU A 1 90 ? 4.673 6.640 -12.845 1.00 71.56 90 LEU A CA 1
ATOM 755 C C . LEU A 1 90 ? 5.123 7.814 -13.705 1.00 71.56 90 LEU A C 1
ATOM 757 O O . LEU A 1 90 ? 4.869 7.831 -14.904 1.00 71.56 90 LEU A O 1
ATOM 761 N N . PHE A 1 91 ? 5.746 8.812 -13.082 1.00 70.69 91 PHE A N 1
ATOM 762 C CA . PHE A 1 91 ? 6.208 10.002 -13.781 1.00 70.69 91 PHE A CA 1
ATOM 763 C C . PHE A 1 91 ? 7.360 9.685 -14.744 1.00 70.69 91 PHE A C 1
ATOM 765 O O . PHE A 1 91 ? 7.413 10.242 -15.836 1.00 70.69 91 PHE A O 1
ATOM 772 N N . GLN A 1 92 ? 8.246 8.762 -14.363 1.00 69.69 92 GLN A N 1
ATOM 773 C CA . GLN A 1 92 ? 9.356 8.282 -15.194 1.00 69.69 92 GLN A CA 1
ATOM 774 C C . GLN A 1 92 ? 8.872 7.447 -16.394 1.00 69.69 92 GLN A C 1
ATOM 776 O O . GLN A 1 92 ? 9.365 7.618 -17.506 1.00 69.69 92 GLN A O 1
ATOM 781 N N . GLU A 1 93 ? 7.887 6.569 -16.196 1.00 65.19 93 GLU A N 1
ATOM 782 C CA . GLU A 1 93 ? 7.413 5.626 -17.223 1.00 65.19 93 GLU A CA 1
ATOM 783 C C . GLU A 1 93 ? 6.223 6.133 -18.052 1.00 65.19 93 GLU A C 1
ATOM 785 O O . GLU A 1 93 ? 5.721 5.408 -18.918 1.00 65.19 93 GLU A O 1
ATOM 790 N N . LEU A 1 94 ? 5.782 7.377 -17.837 1.00 61.81 94 LEU A N 1
ATOM 791 C CA . LEU A 1 94 ? 4.554 7.944 -18.412 1.00 61.81 94 LEU A CA 1
ATOM 792 C C . LEU A 1 94 ? 4.502 7.906 -19.953 1.00 61.81 94 LEU A C 1
ATOM 794 O O . LEU A 1 94 ? 3.419 7.905 -20.530 1.00 61.81 94 LEU A O 1
ATOM 798 N N . LEU A 1 95 ? 5.659 7.877 -20.619 1.00 58.22 95 LEU A N 1
ATOM 799 C CA . LEU A 1 95 ? 5.768 7.901 -22.082 1.00 58.22 95 LEU A CA 1
ATOM 800 C C . LEU A 1 95 ? 5.800 6.508 -22.732 1.00 58.22 95 LEU A C 1
ATOM 802 O O . LEU A 1 95 ? 5.464 6.393 -23.907 1.00 58.22 95 LEU A O 1
ATOM 806 N N . ASN A 1 96 ? 6.173 5.460 -21.989 1.00 64.56 96 ASN A N 1
ATOM 807 C CA . ASN A 1 96 ? 6.430 4.119 -22.541 1.00 64.56 96 ASN A CA 1
ATOM 808 C C . ASN A 1 96 ? 5.452 3.042 -22.051 1.00 64.56 96 ASN A C 1
ATOM 810 O O . ASN A 1 96 ? 5.527 1.894 -22.489 1.00 64.56 96 ASN A O 1
ATOM 814 N N . SER A 1 97 ? 4.542 3.381 -21.137 1.00 69.50 97 SER A N 1
ATOM 815 C CA . SER A 1 97 ? 3.632 2.423 -20.511 1.00 69.50 97 SER A CA 1
ATOM 816 C C . SER A 1 97 ? 2.213 2.505 -21.083 1.00 69.50 97 SER A C 1
ATOM 818 O O . SER A 1 97 ? 1.755 3.533 -21.581 1.00 69.50 97 SER A O 1
ATOM 820 N N . THR A 1 98 ? 1.490 1.383 -21.046 1.00 78.38 98 THR A N 1
ATOM 821 C CA . THR A 1 98 ? 0.097 1.340 -21.507 1.00 78.38 98 THR A CA 1
ATOM 822 C C . THR A 1 98 ? -0.801 2.144 -20.568 1.00 78.38 98 THR A C 1
ATOM 824 O O . THR A 1 98 ? -0.591 2.173 -19.354 1.00 78.38 98 THR A O 1
ATOM 827 N N . PHE A 1 99 ? -1.870 2.739 -21.105 1.00 77.69 99 PHE A N 1
ATOM 828 C CA . PHE A 1 99 ? -2.857 3.481 -20.308 1.00 77.69 99 PHE A CA 1
ATOM 829 C C . PHE A 1 99 ? -3.382 2.677 -19.101 1.00 77.69 99 PHE A C 1
ATOM 831 O O . PHE A 1 99 ? -3.599 3.228 -18.023 1.00 77.69 99 PHE A O 1
ATOM 838 N N . ALA A 1 100 ? -3.531 1.357 -19.259 1.00 72.12 100 ALA A N 1
ATOM 839 C CA . ALA A 1 100 ? -3.951 0.458 -18.188 1.00 72.12 100 ALA A CA 1
ATOM 840 C C . ALA A 1 100 ? -2.930 0.379 -17.039 1.00 72.12 100 ALA A C 1
ATOM 842 O O . ALA A 1 100 ? -3.324 0.458 -15.877 1.00 72.12 100 ALA A O 1
ATOM 843 N N . MET A 1 101 ? -1.632 0.271 -17.346 1.00 74.31 101 MET A N 1
ATOM 844 C CA . MET A 1 101 ? -0.559 0.274 -16.342 1.00 74.31 101 MET A CA 1
ATOM 845 C C . MET A 1 101 ? -0.530 1.598 -15.580 1.00 74.31 101 MET A C 1
ATOM 847 O O . MET A 1 101 ? -0.513 1.599 -14.353 1.00 74.31 101 MET A O 1
ATOM 851 N N . ILE A 1 102 ? -0.630 2.720 -16.294 1.00 77.69 102 ILE A N 1
ATOM 852 C CA . ILE A 1 102 ? -0.658 4.057 -15.688 1.00 77.69 102 ILE A CA 1
ATOM 853 C C . ILE A 1 102 ? -1.843 4.187 -14.719 1.00 77.69 102 ILE A C 1
ATOM 855 O O . ILE A 1 102 ? -1.679 4.619 -13.576 1.00 77.69 102 ILE A O 1
ATOM 859 N N . LEU A 1 103 ? -3.039 3.765 -15.143 1.00 80.19 103 LEU A N 1
ATOM 860 C CA . LEU A 1 103 ? -4.243 3.839 -14.318 1.00 80.19 103 LEU A CA 1
ATOM 861 C C . LEU A 1 103 ? -4.141 2.957 -13.067 1.00 80.19 103 LEU A C 1
ATOM 863 O O . LEU A 1 103 ? -4.486 3.405 -11.973 1.00 80.19 103 LEU A O 1
ATOM 867 N N . ILE A 1 104 ? -3.655 1.719 -13.208 1.00 77.94 104 ILE A N 1
ATOM 868 C CA . ILE A 1 104 ? -3.473 0.796 -12.081 1.00 77.94 104 ILE A CA 1
ATOM 869 C C . ILE A 1 104 ? -2.493 1.398 -11.080 1.00 77.94 104 ILE A C 1
ATOM 871 O O . ILE A 1 104 ? -2.824 1.532 -9.903 1.00 77.94 104 ILE A O 1
ATOM 875 N N . THR A 1 105 ? -1.321 1.825 -11.540 1.00 78.94 105 THR A N 1
ATOM 876 C CA . THR A 1 105 ? -0.281 2.368 -10.669 1.00 78.94 105 THR A CA 1
ATOM 877 C C . THR A 1 105 ? -0.760 3.645 -9.964 1.00 78.94 105 THR A C 1
ATOM 879 O O . THR A 1 105 ? -0.496 3.833 -8.774 1.00 78.94 105 THR A O 1
ATOM 882 N N . PHE A 1 106 ? -1.566 4.478 -10.636 1.00 82.62 106 PHE A N 1
ATOM 883 C CA . PHE A 1 106 ? -2.153 5.682 -10.039 1.00 82.62 106 PHE A CA 1
ATOM 884 C C . PHE A 1 106 ? -3.157 5.332 -8.936 1.00 82.62 106 PHE A C 1
ATOM 886 O O . PHE A 1 106 ? -3.116 5.901 -7.843 1.00 82.62 106 PHE A O 1
ATOM 893 N N . LEU A 1 107 ? -4.038 4.360 -9.192 1.00 84.00 107 LEU A N 1
ATOM 894 C CA . LEU A 1 107 ? -5.012 3.878 -8.212 1.00 84.00 107 LEU A CA 1
ATOM 895 C C . LEU A 1 107 ? -4.331 3.243 -6.993 1.00 84.00 107 LEU A C 1
ATOM 897 O O . LEU A 1 107 ? -4.781 3.458 -5.865 1.00 84.00 107 LEU A O 1
ATOM 901 N N . VAL A 1 108 ? -3.236 2.504 -7.197 1.00 81.25 108 VAL A N 1
ATOM 902 C CA . VAL A 1 108 ? -2.431 1.923 -6.112 1.00 81.25 108 VAL A CA 1
ATOM 903 C C . VAL A 1 108 ? -1.789 3.020 -5.263 1.00 81.25 108 VAL A C 1
ATOM 905 O O . VAL A 1 108 ? -1.934 2.999 -4.037 1.00 81.25 108 VAL A O 1
ATOM 908 N N . GLY A 1 109 ? -1.152 4.015 -5.889 1.00 84.25 109 GLY A N 1
ATOM 909 C CA . GLY A 1 109 ? -0.580 5.164 -5.183 1.00 84.25 109 GLY A CA 1
ATOM 910 C C . GLY A 1 109 ? -1.635 5.923 -4.371 1.00 84.25 109 GLY A C 1
ATOM 911 O O . GLY A 1 109 ? -1.449 6.189 -3.181 1.00 84.25 109 GLY A O 1
ATOM 912 N N . LEU A 1 110 ? -2.800 6.195 -4.967 1.00 87.00 110 LEU A N 1
ATOM 913 C CA . LEU A 1 110 ? -3.904 6.871 -4.283 1.00 87.00 110 LEU A CA 1
ATOM 914 C C . LEU A 1 110 ? -4.414 6.052 -3.086 1.00 87.00 110 LEU A C 1
ATOM 916 O O . LEU A 1 110 ? -4.667 6.599 -2.008 1.00 87.00 110 LEU A O 1
ATOM 920 N N . TRP A 1 111 ? -4.548 4.734 -3.254 1.00 86.81 111 TRP A N 1
ATOM 921 C CA . TRP A 1 111 ? -4.988 3.840 -2.187 1.00 86.81 111 TRP A CA 1
ATOM 922 C C . TRP A 1 111 ? -4.018 3.848 -1.002 1.00 86.81 111 TRP A C 1
ATOM 924 O O . TRP A 1 111 ? -4.464 3.934 0.144 1.00 86.81 111 TRP A O 1
ATOM 934 N N . LEU A 1 112 ? -2.709 3.816 -1.262 1.00 83.38 112 LEU A N 1
ATOM 935 C CA . LEU A 1 112 ? -1.669 3.841 -0.231 1.00 83.38 112 LEU A CA 1
ATOM 936 C C . LEU A 1 112 ? -1.656 5.153 0.562 1.00 83.38 112 LEU A C 1
ATOM 938 O O . LEU A 1 112 ? -1.530 5.117 1.790 1.00 83.38 112 LEU A O 1
ATOM 942 N N . ILE A 1 113 ? -1.863 6.298 -0.102 1.00 85.44 113 ILE A N 1
ATOM 943 C CA . ILE A 1 113 ? -2.025 7.592 0.581 1.00 85.44 113 ILE A CA 1
ATOM 944 C C . ILE A 1 113 ? -3.247 7.548 1.498 1.00 85.44 113 ILE A C 1
ATOM 946 O O . ILE A 1 113 ? -3.153 7.859 2.687 1.00 85.44 113 ILE A O 1
ATOM 950 N N . LEU A 1 114 ? -4.403 7.134 0.970 1.00 86.19 114 LEU A N 1
ATOM 951 C CA . LEU A 1 114 ? -5.641 7.081 1.748 1.00 86.19 114 LEU A CA 1
ATOM 952 C C . LEU A 1 114 ? -5.532 6.107 2.928 1.00 86.19 114 LEU A C 1
ATOM 954 O O . LEU A 1 114 ? -6.042 6.390 4.018 1.00 86.19 114 LEU A O 1
ATOM 958 N N . PHE A 1 115 ? -4.849 4.977 2.736 1.00 84.38 115 PHE A N 1
ATOM 959 C CA . PHE A 1 115 ? -4.573 4.011 3.790 1.00 84.38 115 PHE A CA 1
ATOM 960 C C . PHE A 1 115 ? -3.709 4.621 4.901 1.00 84.38 115 PHE A C 1
ATOM 962 O O . PHE A 1 115 ? -4.069 4.516 6.081 1.00 84.38 115 PHE A O 1
ATOM 969 N N . GLY A 1 116 ? -2.622 5.304 4.538 1.00 82.31 116 GLY A N 1
ATOM 970 C CA . GLY A 1 116 ? -1.711 5.918 5.498 1.00 82.31 116 GLY A CA 1
ATOM 971 C C . GLY A 1 116 ? -2.361 7.052 6.284 1.00 82.31 116 GLY A C 1
ATOM 972 O O . GLY A 1 116 ? -2.350 7.047 7.519 1.00 82.31 116 GLY A O 1
ATOM 973 N N . VAL A 1 117 ? -3.064 7.953 5.590 1.00 84.56 117 VAL A N 1
ATOM 974 C CA . VAL A 1 117 ? -3.845 9.036 6.209 1.00 84.56 117 VAL A CA 1
ATOM 975 C C . VAL A 1 117 ? -4.874 8.473 7.189 1.00 84.56 117 VAL A C 1
ATOM 977 O O . VAL A 1 117 ? -4.998 8.958 8.316 1.00 84.56 117 VAL A O 1
ATOM 980 N N . ARG A 1 118 ? -5.583 7.400 6.818 1.00 83.31 118 ARG A N 1
ATOM 981 C CA . ARG A 1 118 ? -6.553 6.747 7.706 1.00 83.31 118 ARG A CA 1
ATOM 982 C C . ARG A 1 118 ? -5.901 6.221 8.985 1.00 83.31 118 ARG A C 1
ATOM 984 O O . ARG A 1 118 ? -6.491 6.358 10.060 1.00 83.31 118 ARG A O 1
ATOM 991 N N . LYS A 1 119 ? -4.724 5.597 8.889 1.00 78.25 119 LYS A N 1
ATOM 992 C CA . LYS A 1 119 ? -4.004 5.071 10.059 1.00 78.25 119 LYS A CA 1
ATOM 993 C C . LYS A 1 119 ? -3.580 6.193 11.004 1.00 78.25 119 LYS A C 1
ATOM 995 O O . LYS A 1 119 ? -3.841 6.083 12.202 1.00 78.25 119 LYS A O 1
ATOM 1000 N N . ILE A 1 120 ? -3.037 7.282 10.465 1.00 78.62 120 ILE A N 1
ATOM 1001 C CA . ILE A 1 120 ? -2.602 8.451 11.242 1.00 78.62 120 ILE A CA 1
ATOM 1002 C C . ILE A 1 120 ? -3.799 9.141 11.921 1.00 78.62 120 ILE A C 1
ATOM 1004 O O . ILE A 1 120 ? -3.761 9.416 13.123 1.00 78.62 120 ILE A O 1
ATOM 1008 N N . LEU A 1 121 ? -4.902 9.361 11.195 1.00 76.94 121 LEU A N 1
ATOM 1009 C CA . LEU A 1 121 ? -6.105 10.002 11.743 1.00 76.94 121 LEU A CA 1
ATOM 1010 C C . LEU A 1 121 ? -6.759 9.175 12.859 1.00 76.94 121 LEU A C 1
ATOM 1012 O O . LEU A 1 121 ? -7.182 9.731 13.872 1.00 76.94 121 LEU A O 1
ATOM 1016 N N . PHE A 1 122 ? -6.816 7.846 12.711 1.00 70.69 122 PHE A N 1
ATOM 1017 C CA . PHE A 1 122 ? -7.400 6.971 13.732 1.00 70.69 122 PHE A CA 1
ATOM 1018 C C . PHE A 1 122 ? -6.613 7.012 15.052 1.00 70.69 122 PHE A C 1
ATOM 1020 O O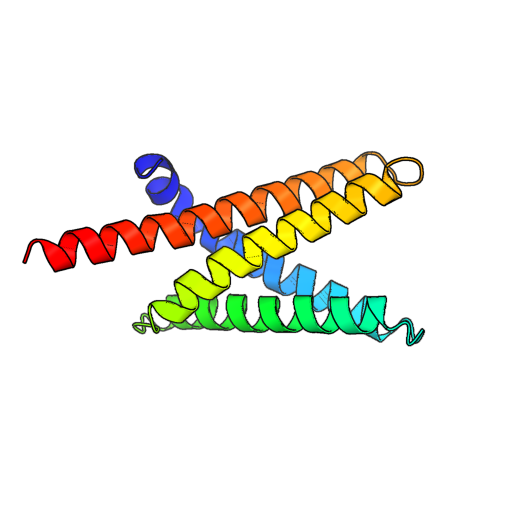 . PHE A 1 122 ? -7.206 6.962 16.126 1.00 70.69 122 PHE A O 1
ATOM 1027 N N . LEU A 1 123 ? -5.287 7.146 14.985 1.00 67.69 123 LEU A N 1
ATOM 1028 C CA . LEU A 1 123 ? -4.421 7.295 16.158 1.00 67.69 123 LEU A CA 1
ATOM 1029 C C . LEU A 1 123 ? -4.606 8.633 16.870 1.00 67.69 123 LEU A C 1
ATOM 1031 O O . LEU A 1 123 ? -4.703 8.656 18.096 1.00 67.69 123 LEU A O 1
ATOM 1035 N N . LYS A 1 124 ? -4.689 9.735 16.112 1.00 65.12 124 LYS A N 1
ATOM 1036 C CA . LYS A 1 124 ? -4.894 11.074 16.684 1.00 65.12 124 LYS A CA 1
ATOM 1037 C C . LYS A 1 124 ? -6.159 11.119 17.548 1.00 65.12 124 LYS A C 1
ATOM 1039 O O . LYS A 1 124 ? -6.135 11.703 18.626 1.00 65.12 124 LYS A O 1
ATOM 1044 N N . LYS A 1 125 ? -7.215 10.418 17.123 1.00 66.12 125 LYS A N 1
ATOM 1045 C CA . LYS A 1 125 ? -8.459 10.270 17.888 1.00 66.12 125 LYS A CA 1
ATOM 1046 C C . LYS A 1 125 ? -8.296 9.454 19.173 1.00 66.12 125 LYS A C 1
ATOM 1048 O O . LYS A 1 125 ? -8.821 9.842 20.208 1.00 66.12 125 LYS A O 1
ATOM 1053 N N . VAL A 1 126 ? -7.589 8.323 19.127 1.00 64.25 126 VAL A N 1
ATOM 1054 C CA . VAL A 1 126 ? -7.365 7.496 20.329 1.00 64.25 126 VAL A CA 1
ATOM 1055 C C . VAL A 1 126 ? -6.565 8.275 21.377 1.00 64.25 126 VAL A C 1
ATOM 1057 O O . VAL A 1 126 ? -6.925 8.253 22.551 1.00 64.25 126 VAL A O 1
ATOM 1060 N N . ARG A 1 127 ? -5.547 9.038 20.955 1.00 60.25 127 ARG A N 1
ATOM 1061 C CA . ARG A 1 127 ? -4.798 9.918 21.864 1.00 60.25 127 ARG A CA 1
ATOM 1062 C C . ARG A 1 127 ? -5.634 11.066 22.419 1.00 60.25 127 ARG A C 1
ATOM 1064 O O . ARG A 1 127 ? -5.536 11.327 23.607 1.00 60.25 127 ARG A O 1
ATOM 1071 N N . SER A 1 128 ? -6.457 11.732 21.605 1.00 60.31 128 SER A N 1
ATOM 1072 C CA . SER A 1 128 ? -7.285 12.843 22.098 1.00 60.31 128 SER A CA 1
ATOM 1073 C C . SER A 1 128 ? -8.348 12.391 23.100 1.00 60.31 128 SER A C 1
ATOM 1075 O O . SER A 1 128 ? -8.701 13.147 23.991 1.00 60.31 128 SER A O 1
ATOM 1077 N N . VAL A 1 129 ? -8.864 11.164 22.963 1.00 60.38 129 VAL A N 1
ATOM 1078 C CA . VAL A 1 129 ? -9.811 10.588 23.931 1.00 60.38 129 VAL A CA 1
ATOM 1079 C C . VAL A 1 129 ? -9.107 10.207 25.235 1.00 60.38 129 VAL A C 1
ATOM 1081 O O . VAL A 1 129 ? -9.650 10.469 26.299 1.00 60.38 129 VAL A O 1
ATOM 1084 N N . ASN A 1 130 ? -7.892 9.656 25.169 1.00 59.09 130 ASN A N 1
ATOM 1085 C CA . ASN A 1 130 ? -7.115 9.310 26.366 1.00 59.09 130 ASN A CA 1
ATOM 1086 C C . ASN A 1 130 ? -6.495 10.519 27.085 1.00 59.09 130 ASN A C 1
ATOM 1088 O O . ASN A 1 130 ? -6.124 10.378 28.237 1.00 59.09 130 ASN A O 1
ATOM 1092 N N . ALA A 1 131 ? -6.335 11.667 26.421 1.00 59.06 131 ALA A N 1
ATOM 1093 C CA . ALA A 1 131 ? -5.812 12.893 27.038 1.00 59.06 131 ALA A CA 1
ATOM 1094 C C . ALA A 1 131 ? -6.892 13.728 27.757 1.00 59.06 131 ALA A C 1
ATOM 1096 O O . ALA A 1 131 ? -6.556 14.666 28.470 1.00 59.06 131 ALA A O 1
ATOM 1097 N N . ASN A 1 132 ? -8.171 13.400 27.543 1.00 52.50 132 ASN A N 1
ATOM 1098 C CA . ASN A 1 132 ? -9.326 14.053 28.170 1.00 52.50 132 ASN A CA 1
ATOM 1099 C C . ASN A 1 132 ? -9.944 13.201 29.301 1.00 52.50 132 ASN A C 1
ATOM 1101 O O . ASN A 1 132 ? -11.057 13.489 29.742 1.00 52.50 132 ASN A O 1
ATOM 1105 N N . LEU A 1 133 ? -9.247 12.140 29.716 1.00 47.47 133 LEU A N 1
ATOM 1106 C CA . LEU A 1 133 ? -9.537 11.274 30.861 1.00 47.47 133 LEU A CA 1
ATOM 1107 C C . LEU A 1 133 ? -8.382 11.399 31.854 1.00 47.47 133 LEU A C 1
ATOM 1109 O O . LEU A 1 133 ? -8.669 11.357 33.067 1.00 47.47 133 LEU A O 1
#

Foldseek 3Di:
DVVVCVVCVVVVLVVLVVVLVVLVVVLVVLVVPPDPDVVSVVVSVLSVVLSVLSVVVSVCVVVVHDDDLVSLLVNLVSLLVVLVVLVVVLVVCVVPDDPVVSVVSNVSSVVSNVSSVVSVVVSVVVVVVVVVD

Radius of gyration: 16.42 Å; chains: 1; bounding box: 41×28×53 Å